Protein AF-A0A418EFZ5-F1 (afdb_monomer)

Nearest PDB structures (foldseek):
  1hlv-assembly1_A  TM=8.166E-01  e=4.236E-01  Homo sapiens

Radius of gyration: 14.94 Å; Cα contacts (8 Å, |Δi|>4): 16; chains: 1; bounding box: 30×33×38 Å

pLDDT: mean 78.29, std 21.35, range [39.09, 97.69]

Foldseek 3Di:
DDDPPPPPPPPPVVVPDPPPDDPDPDNVLVVVLVVVCVVCVVVVHDQDPVNSVVVSVVVVVVD

Mean predicted aligned error: 11.58 Å

Sequence (63 aa):
MLNSKVQFSIAHKATGKRYNLKPPQYPELNQMLSLWVNAANDNNVCVTGPMLKQKALQVAASL

Organism: Aphanomyces astaci (NCBI:txid112090)

Structure (mmCIF, N/CA/C/O backbone):
data_AF-A0A418EFZ5-F1
#
_entry.id   AF-A0A418EFZ5-F1
#
loop_
_atom_site.group_PDB
_atom_site.id
_atom_site.type_symbol
_atom_site.label_atom_id
_atom_site.label_alt_id
_atom_site.label_comp_id
_atom_site.label_asym_id
_atom_site.label_entity_id
_atom_site.label_seq_id
_atom_site.pdbx_PDB_ins_code
_atom_site.Cartn_x
_atom_site.Cartn_y
_atom_site.Cartn_z
_atom_site.occupancy
_atom_site.B_iso_or_equiv
_atom_site.auth_seq_id
_atom_site.auth_comp_id
_atom_site.auth_asym_id
_atom_site.auth_atom_id
_atom_site.pdbx_PDB_model_num
ATOM 1 N N . MET A 1 1 ? 10.649 -25.576 -18.107 1.00 39.28 1 MET A N 1
ATOM 2 C CA . MET A 1 1 ? 10.444 -25.468 -16.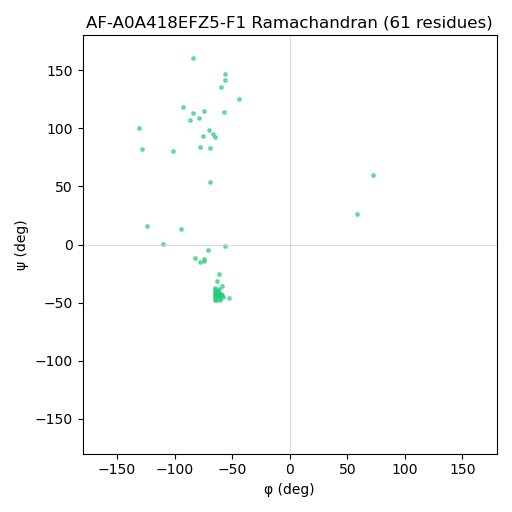648 1.00 39.28 1 MET A CA 1
ATOM 3 C C . MET A 1 1 ? 11.753 -25.024 -16.018 1.00 39.28 1 MET A C 1
ATOM 5 O O . MET A 1 1 ? 12.710 -25.781 -16.065 1.00 39.28 1 MET A O 1
ATOM 9 N N . LEU A 1 2 ? 11.817 -23.802 -15.494 1.00 39.09 2 LEU A N 1
ATOM 10 C CA . LEU A 1 2 ? 12.921 -23.339 -14.652 1.00 39.09 2 LEU A CA 1
ATOM 11 C C . LEU A 1 2 ? 12.294 -22.701 -13.414 1.00 39.09 2 LEU A C 1
ATOM 13 O O . LEU A 1 2 ? 11.773 -21.590 -13.457 1.00 39.09 2 LEU A O 1
ATOM 17 N N . ASN A 1 3 ? 12.286 -23.480 -12.332 1.00 45.53 3 ASN A N 1
ATOM 18 C CA . ASN A 1 3 ? 11.886 -23.053 -11.000 1.00 45.53 3 ASN A CA 1
ATOM 19 C C . ASN A 1 3 ? 12.908 -22.036 -10.487 1.00 45.53 3 ASN A C 1
ATOM 21 O O . ASN A 1 3 ? 13.919 -22.422 -9.908 1.00 45.53 3 ASN A O 1
ATOM 25 N N . SER A 1 4 ? 12.633 -20.747 -10.656 1.00 44.50 4 SER A N 1
ATOM 26 C CA . SER A 1 4 ? 13.306 -19.711 -9.877 1.00 44.50 4 SER A CA 1
ATOM 27 C C . SER A 1 4 ? 12.360 -19.268 -8.768 1.00 44.50 4 SER A C 1
ATOM 29 O O . SER A 1 4 ? 11.642 -18.278 -8.887 1.00 44.50 4 SER A O 1
ATOM 31 N N . LYS A 1 5 ? 12.310 -20.052 -7.682 1.00 47.66 5 LYS A N 1
ATOM 32 C CA . LYS A 1 5 ? 11.831 -19.533 -6.399 1.00 47.66 5 LYS A CA 1
ATOM 33 C C . LYS A 1 5 ? 12.847 -18.478 -5.977 1.00 47.66 5 LYS A C 1
ATOM 35 O O . LYS A 1 5 ? 13.855 -18.808 -5.356 1.00 47.66 5 LYS A O 1
ATOM 40 N N . VAL A 1 6 ? 12.595 -17.221 -6.330 1.00 47.38 6 VAL A N 1
AT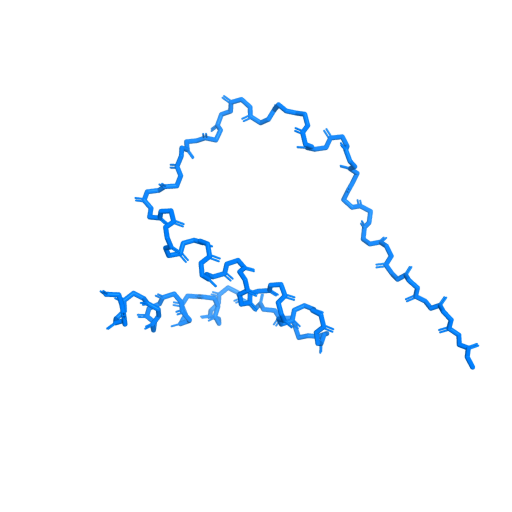OM 41 C CA . VAL A 1 6 ? 13.279 -16.082 -5.717 1.00 47.38 6 VAL A CA 1
ATOM 42 C C . VAL A 1 6 ? 12.766 -16.012 -4.284 1.00 47.38 6 VAL A C 1
ATOM 44 O O . VAL A 1 6 ? 11.787 -15.348 -3.958 1.00 47.38 6 VAL A O 1
ATOM 47 N N . GLN A 1 7 ? 13.377 -16.821 -3.427 1.00 46.19 7 GLN A N 1
ATOM 48 C CA . GLN A 1 7 ? 13.177 -16.771 -1.996 1.00 46.19 7 GLN A CA 1
ATOM 49 C C . GLN A 1 7 ? 13.836 -15.474 -1.533 1.00 46.19 7 GLN A C 1
ATOM 51 O O . GLN A 1 7 ? 15.056 -15.403 -1.407 1.00 46.19 7 GLN A O 1
ATOM 56 N N . PHE A 1 8 ? 13.041 -14.420 -1.346 1.00 49.66 8 PHE A N 1
ATOM 57 C CA . PHE A 1 8 ? 13.536 -13.202 -0.721 1.00 49.66 8 PHE A CA 1
ATOM 58 C C . PHE A 1 8 ? 14.092 -13.578 0.651 1.00 49.66 8 PHE A C 1
ATOM 60 O O . PHE A 1 8 ? 13.360 -14.013 1.540 1.00 49.66 8 PHE A O 1
ATOM 67 N N . SER A 1 9 ? 15.404 -13.429 0.808 1.00 45.75 9 SER A N 1
ATOM 68 C CA . SER A 1 9 ? 16.148 -13.643 2.045 1.00 45.75 9 SER A CA 1
ATOM 69 C C . SER A 1 9 ? 15.821 -12.562 3.077 1.00 45.75 9 SER A C 1
ATOM 71 O O . SER A 1 9 ? 16.718 -11.915 3.612 1.00 45.75 9 SER A O 1
ATOM 73 N N . ILE A 1 10 ? 14.545 -12.333 3.393 1.00 46.53 10 ILE A N 1
ATOM 74 C CA . ILE A 1 10 ? 14.209 -11.694 4.660 1.00 46.53 10 ILE A CA 1
ATOM 75 C C . ILE A 1 10 ? 14.407 -12.786 5.695 1.00 46.53 10 ILE A C 1
ATOM 77 O O . ILE A 1 10 ? 13.547 -13.640 5.902 1.00 46.53 10 ILE A O 1
ATOM 81 N N . ALA A 1 11 ? 15.609 -12.813 6.268 1.00 44.00 11 ALA A N 1
ATOM 82 C CA . ALA A 1 11 ? 15.976 -13.771 7.288 1.00 44.00 11 ALA A CA 1
ATOM 83 C C . ALA A 1 11 ? 14.836 -13.897 8.307 1.00 44.00 11 ALA A C 1
ATOM 85 O O . ALA A 1 11 ? 14.435 -12.918 8.942 1.00 44.00 11 ALA A O 1
ATOM 86 N N . HIS A 1 12 ? 14.379 -15.132 8.516 1.00 50.66 12 HIS A N 1
ATOM 87 C CA . HIS A 1 12 ? 13.391 -15.526 9.526 1.00 50.66 12 HIS A CA 1
ATOM 88 C C . HIS A 1 12 ? 13.807 -15.129 10.965 1.00 50.66 12 HIS A C 1
ATOM 90 O O . HIS A 1 12 ? 13.073 -15.346 11.918 1.00 50.66 12 HIS A O 1
ATOM 96 N N . LYS A 1 13 ? 14.987 -14.518 11.143 1.00 42.56 13 LYS A N 1
ATOM 97 C CA . LYS A 1 13 ? 15.454 -13.891 12.384 1.00 42.56 13 LYS A CA 1
ATOM 98 C C . LYS A 1 13 ? 14.785 -12.542 12.691 1.00 42.56 13 LYS A C 1
ATOM 100 O O . LYS A 1 13 ? 14.878 -12.092 13.826 1.00 42.56 13 LYS A O 1
ATOM 105 N N . ALA A 1 14 ? 14.086 -11.910 11.743 1.00 49.78 14 ALA A N 1
ATOM 106 C CA . ALA A 1 14 ? 13.375 -10.646 11.987 1.00 49.78 14 ALA A CA 1
ATOM 107 C C . ALA A 1 14 ? 11.988 -10.816 12.643 1.00 49.78 14 ALA A C 1
ATOM 109 O O . ALA A 1 14 ? 11.404 -9.829 13.090 1.00 49.78 14 ALA A O 1
ATOM 110 N N . THR A 1 15 ? 11.457 -12.043 12.720 1.00 50.97 15 THR A N 1
ATOM 111 C CA . THR A 1 15 ? 10.185 -12.345 13.408 1.00 50.97 15 THR A CA 1
ATOM 112 C C . THR A 1 15 ? 10.337 -12.409 14.926 1.00 50.97 15 THR A C 1
ATOM 114 O O . THR A 1 15 ? 9.351 -12.347 15.655 1.00 50.97 15 THR A O 1
ATOM 117 N N . GLY A 1 16 ? 11.570 -12.497 15.425 1.00 53.34 16 GLY A N 1
ATOM 118 C CA . GLY A 1 16 ? 11.864 -12.390 16.842 1.00 53.34 16 GLY A CA 1
ATOM 119 C C . GLY A 1 16 ? 12.056 -10.931 17.228 1.00 53.34 16 GLY A C 1
ATOM 120 O O . GLY A 1 16 ? 13.114 -10.366 16.978 1.00 53.34 16 GLY A O 1
ATOM 121 N N . LYS A 1 17 ? 11.072 -10.364 17.931 1.00 53.19 17 LYS A N 1
ATOM 122 C CA . LYS A 1 17 ? 11.304 -9.281 18.897 1.00 53.19 17 LYS A CA 1
ATOM 123 C C . LYS A 1 17 ? 11.648 -7.896 18.315 1.00 53.19 17 LYS A C 1
ATOM 125 O O . LYS A 1 17 ? 12.653 -7.280 18.665 1.00 53.19 17 LYS A O 1
ATOM 130 N N . ARG A 1 18 ? 10.749 -7.321 17.510 1.00 54.16 18 ARG A N 1
ATOM 131 C CA . ARG A 1 18 ? 10.719 -5.859 17.323 1.00 54.16 18 ARG A CA 1
ATOM 132 C C . ARG A 1 18 ? 10.042 -5.200 18.531 1.00 54.16 18 ARG A C 1
ATOM 134 O O . ARG A 1 18 ? 8.851 -4.922 18.506 1.00 54.16 18 ARG A O 1
ATOM 141 N N . TYR A 1 19 ? 10.808 -4.974 19.593 1.00 54.12 19 TYR A N 1
ATOM 142 C CA . TYR A 1 19 ? 10.305 -4.492 20.887 1.00 54.12 19 TYR A CA 1
ATOM 143 C C . TYR A 1 19 ? 9.831 -3.027 20.926 1.00 54.12 19 TYR A C 1
ATOM 145 O O . TYR A 1 19 ? 9.278 -2.610 21.933 1.00 54.12 19 TYR A O 1
ATOM 153 N N . ASN A 1 20 ? 9.991 -2.267 19.836 1.00 58.88 20 ASN A N 1
ATOM 154 C CA . ASN A 1 20 ? 9.669 -0.832 19.781 1.00 58.88 20 ASN A CA 1
ATOM 155 C C . ASN A 1 20 ? 8.673 -0.456 18.671 1.00 58.88 20 ASN A C 1
ATOM 157 O O . AS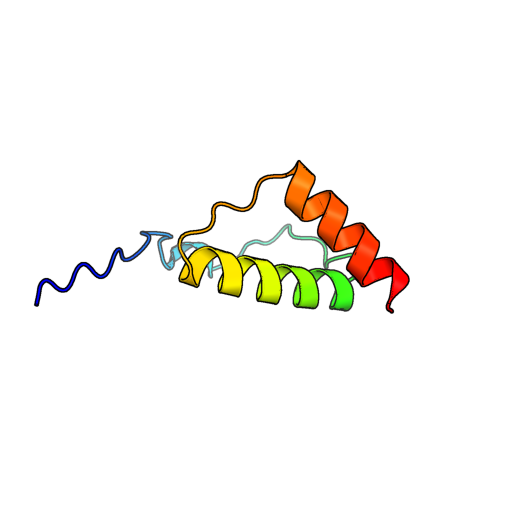N A 1 20 ? 8.560 0.718 18.315 1.00 58.88 20 ASN A O 1
ATOM 161 N N . LEU A 1 21 ? 7.959 -1.421 18.085 1.00 67.19 21 LEU A N 1
ATOM 162 C CA . LEU A 1 21 ? 6.892 -1.082 17.147 1.00 67.19 21 LEU A CA 1
ATOM 163 C C . LEU A 1 21 ? 5.657 -0.660 17.935 1.00 67.19 21 LEU A C 1
ATOM 165 O O . LEU A 1 21 ? 4.990 -1.491 18.548 1.00 67.19 21 LEU A O 1
ATOM 169 N N . LYS A 1 22 ? 5.346 0.640 17.900 1.00 77.12 22 LYS A N 1
ATOM 170 C CA . LYS A 1 22 ? 4.012 1.099 18.286 1.00 77.12 22 LYS A CA 1
ATOM 171 C C . LYS A 1 22 ? 2.981 0.368 17.419 1.00 77.12 22 LYS A C 1
ATOM 173 O O . LYS A 1 22 ? 3.244 0.169 16.227 1.00 77.12 22 LYS A O 1
ATOM 178 N N . PRO A 1 23 ? 1.830 -0.027 17.988 1.00 79.38 23 PRO A N 1
ATOM 179 C CA . PRO A 1 23 ? 0.756 -0.575 17.181 1.00 79.38 23 PRO A CA 1
ATOM 180 C C . PRO A 1 23 ? 0.379 0.431 16.083 1.00 79.38 23 PRO A C 1
ATOM 182 O O . PRO A 1 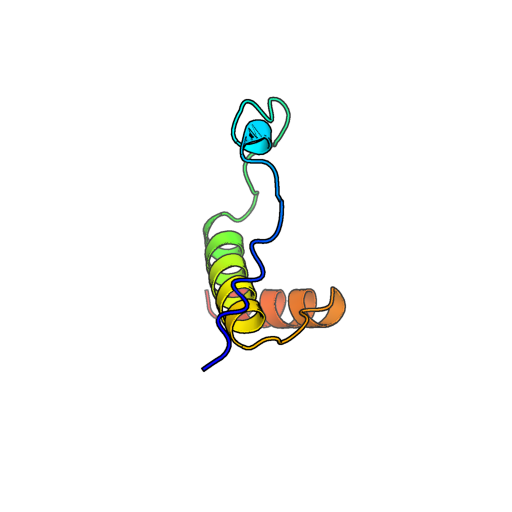23 ? 0.493 1.646 16.291 1.00 79.38 23 PRO A O 1
ATOM 185 N N . PRO A 1 24 ? -0.029 -0.054 14.901 1.00 84.31 24 PRO A N 1
ATOM 186 C CA . PRO A 1 24 ? -0.462 0.825 13.831 1.00 84.31 24 PRO A CA 1
ATOM 187 C C . PRO A 1 24 ? -1.650 1.667 14.299 1.00 84.31 24 PRO A C 1
ATOM 189 O O . PRO A 1 24 ? -2.585 1.141 14.895 1.00 84.31 24 PRO A O 1
ATOM 192 N N . GLN A 1 25 ? -1.623 2.967 14.000 1.00 89.62 25 GLN A N 1
ATOM 193 C CA . GLN A 1 25 ? -2.720 3.876 14.346 1.00 89.62 25 GLN A CA 1
ATOM 194 C C . GLN A 1 25 ? -4.030 3.499 13.632 1.00 89.62 25 GLN A C 1
ATOM 196 O O . GLN A 1 25 ? -5.103 3.685 14.193 1.00 89.62 25 GLN A O 1
ATOM 201 N N . TYR A 1 26 ? -3.927 2.928 12.426 1.00 92.00 26 TYR A N 1
ATOM 202 C CA . TYR A 1 26 ? -5.053 2.472 11.608 1.00 92.00 26 TYR A CA 1
ATOM 203 C C . TYR A 1 26 ? -4.819 1.014 11.171 1.00 92.00 26 TYR A C 1
ATOM 205 O O . TYR A 1 26 ? -4.280 0.773 10.086 1.00 92.00 26 TYR A O 1
ATOM 213 N N . PRO A 1 27 ? -5.134 0.024 12.029 1.00 90.19 27 PRO A N 1
ATOM 214 C CA . PRO A 1 27 ? -4.815 -1.382 11.774 1.00 90.19 27 PRO A CA 1
ATOM 215 C C . PRO A 1 27 ? -5.518 -1.941 10.531 1.00 90.19 27 PRO A C 1
ATOM 217 O O . PRO A 1 27 ? -4.867 -2.605 9.727 1.00 90.19 27 PRO A O 1
ATOM 220 N N . GLU A 1 28 ? -6.799 -1.626 10.333 1.00 92.25 28 GLU A N 1
ATOM 221 C CA . GLU A 1 28 ? -7.595 -2.117 9.196 1.00 92.25 28 GLU A CA 1
ATOM 222 C C . GLU A 1 28 ? -7.072 -1.581 7.859 1.00 92.25 28 GLU A C 1
ATOM 224 O O . GLU A 1 28 ? -6.800 -2.349 6.935 1.00 92.25 28 GLU A O 1
ATOM 229 N N . LEU A 1 29 ? -6.813 -0.272 7.785 1.00 93.62 29 LEU A N 1
ATOM 230 C CA . LEU A 1 29 ? -6.211 0.359 6.610 1.00 93.62 29 LEU A CA 1
ATOM 231 C C . LEU A 1 29 ? -4.852 -0.271 6.277 1.00 93.62 29 LEU A C 1
ATOM 233 O O . LEU A 1 29 ? -4.580 -0.601 5.121 1.00 93.62 29 LEU A O 1
ATOM 237 N N . ASN A 1 30 ? -4.007 -0.488 7.289 1.00 92.31 30 ASN A N 1
ATOM 238 C CA . ASN A 1 30 ? -2.704 -1.118 7.096 1.00 92.31 30 ASN A CA 1
ATOM 239 C C . ASN A 1 30 ? -2.825 -2.570 6.617 1.00 92.31 30 ASN A C 1
ATOM 241 O O . ASN A 1 30 ? -2.036 -2.997 5.773 1.00 92.31 30 ASN A O 1
ATOM 245 N N . GLN A 1 31 ? -3.812 -3.319 7.113 1.00 92.44 31 GLN A N 1
ATOM 246 C CA . GLN A 1 31 ? -4.081 -4.681 6.664 1.00 92.44 31 GLN A CA 1
ATOM 247 C C . GLN A 1 31 ? -4.498 -4.705 5.188 1.00 92.44 31 GLN A C 1
ATOM 249 O O . GLN A 1 31 ? -3.922 -5.462 4.405 1.00 92.44 31 GLN A O 1
ATOM 254 N N . MET A 1 32 ? -5.432 -3.842 4.780 1.00 93.50 32 MET A N 1
ATOM 255 C CA . MET A 1 32 ? -5.885 -3.751 3.386 1.00 93.50 32 MET A CA 1
ATOM 256 C C . MET A 1 32 ? -4.747 -3.358 2.437 1.00 93.50 32 MET A C 1
ATOM 258 O O . MET A 1 32 ? -4.594 -3.953 1.368 1.00 93.50 32 MET A O 1
ATOM 262 N N . LEU A 1 33 ? -3.905 -2.398 2.835 1.00 95.31 33 LEU A N 1
ATOM 263 C CA . LEU A 1 33 ? -2.729 -2.014 2.055 1.00 95.31 33 LEU A CA 1
ATOM 264 C C . LEU A 1 33 ? -1.701 -3.137 1.964 1.00 95.31 33 LEU A C 1
ATOM 266 O O . LEU A 1 33 ? -1.154 -3.361 0.887 1.00 95.31 33 LEU A O 1
ATOM 270 N N . SER A 1 34 ? -1.458 -3.865 3.055 1.00 93.50 34 SER A N 1
ATOM 271 C CA . SER A 1 34 ? -0.531 -4.996 3.039 1.00 93.50 34 SER A CA 1
ATOM 272 C C . SER A 1 34 ? -0.992 -6.092 2.081 1.00 93.50 34 SER A C 1
ATOM 274 O O . SER A 1 34 ? -0.163 -6.627 1.350 1.00 93.50 34 SER A O 1
ATOM 276 N N . LEU A 1 35 ? -2.290 -6.412 2.050 1.00 95.06 35 LEU A N 1
ATOM 277 C CA . LEU A 1 35 ? -2.842 -7.390 1.108 1.00 95.06 35 LEU A CA 1
ATOM 278 C C . LEU A 1 35 ? -2.647 -6.940 -0.343 1.00 95.06 35 LEU A C 1
ATOM 280 O O . LEU A 1 35 ? -2.219 -7.729 -1.183 1.00 95.06 35 LEU A O 1
ATOM 284 N N . TRP A 1 36 ? -2.904 -5.663 -0.626 1.00 96.12 36 TRP A N 1
ATOM 285 C CA . TRP A 1 36 ? -2.717 -5.104 -1.962 1.00 96.12 36 TRP A CA 1
ATOM 286 C C . TRP A 1 36 ? -1.245 -5.101 -2.403 1.00 96.12 36 TRP A C 1
ATOM 288 O O . TRP A 1 36 ? -0.953 -5.481 -3.535 1.00 96.12 36 TRP A O 1
ATOM 298 N N . VAL A 1 37 ? -0.315 -4.731 -1.514 1.00 95.38 37 VAL A N 1
ATOM 299 C CA . VAL A 1 37 ? 1.131 -4.767 -1.799 1.00 95.38 37 VAL A CA 1
ATOM 300 C C . VAL A 1 37 ? 1.603 -6.194 -2.059 1.00 95.38 37 VAL A C 1
ATOM 302 O O . VAL A 1 37 ? 2.345 -6.417 -3.011 1.00 95.38 37 VAL A O 1
ATOM 305 N N . ASN A 1 38 ? 1.154 -7.163 -1.259 1.00 93.69 38 ASN A N 1
ATOM 306 C CA . ASN A 1 38 ? 1.509 -8.567 -1.461 1.00 93.69 38 ASN A CA 1
ATOM 307 C C . ASN A 1 38 ? 1.024 -9.065 -2.830 1.00 93.69 38 ASN A C 1
ATOM 309 O O . ASN A 1 38 ? 1.822 -9.591 -3.597 1.00 93.69 38 ASN A O 1
ATOM 313 N N . ALA A 1 39 ? -0.234 -8.786 -3.187 1.00 94.81 39 ALA A N 1
ATOM 314 C CA . ALA A 1 39 ? -0.773 -9.148 -4.495 1.00 94.81 39 ALA A CA 1
ATOM 315 C C . ALA A 1 39 ? -0.017 -8.475 -5.658 1.00 94.81 39 ALA A C 1
ATOM 317 O O . ALA A 1 39 ? 0.208 -9.098 -6.694 1.00 94.81 39 ALA A O 1
ATOM 318 N N . ALA A 1 40 ? 0.400 -7.213 -5.509 1.00 94.31 40 ALA A N 1
ATOM 319 C CA . ALA A 1 40 ? 1.203 -6.521 -6.517 1.00 94.31 40 ALA A CA 1
ATOM 320 C C . ALA A 1 40 ? 2.588 -7.172 -6.684 1.00 94.31 40 ALA A C 1
ATOM 322 O O . ALA A 1 40 ? 3.016 -7.438 -7.809 1.00 94.31 40 ALA A O 1
ATOM 323 N N . ASN A 1 41 ? 3.246 -7.500 -5.570 1.00 91.50 41 ASN A N 1
ATOM 324 C CA . ASN A 1 41 ? 4.544 -8.169 -5.567 1.00 91.50 41 ASN A CA 1
ATOM 325 C C . ASN A 1 41 ? 4.475 -9.565 -6.209 1.00 91.50 41 ASN A C 1
ATOM 327 O O . ASN A 1 41 ? 5.361 -9.907 -6.990 1.00 91.50 41 ASN A O 1
ATOM 331 N N . ASP A 1 42 ? 3.407 -10.330 -5.958 1.00 95.19 42 ASP A N 1
ATOM 332 C CA . ASP A 1 42 ? 3.174 -11.644 -6.583 1.00 95.19 42 ASP A CA 1
ATOM 333 C C . ASP A 1 42 ? 3.039 -11.548 -8.115 1.00 95.19 42 ASP A C 1
ATOM 335 O O . ASP A 1 42 ? 3.353 -12.491 -8.840 1.00 95.19 42 ASP A O 1
ATOM 339 N N . ASN A 1 43 ? 2.630 -10.381 -8.622 1.00 94.44 43 ASN A N 1
ATOM 340 C CA . ASN A 1 43 ? 2.546 -10.071 -10.050 1.00 94.44 43 ASN A CA 1
ATOM 341 C C . ASN A 1 43 ? 3.801 -9.356 -10.589 1.00 94.44 43 ASN A C 1
ATOM 343 O O . ASN A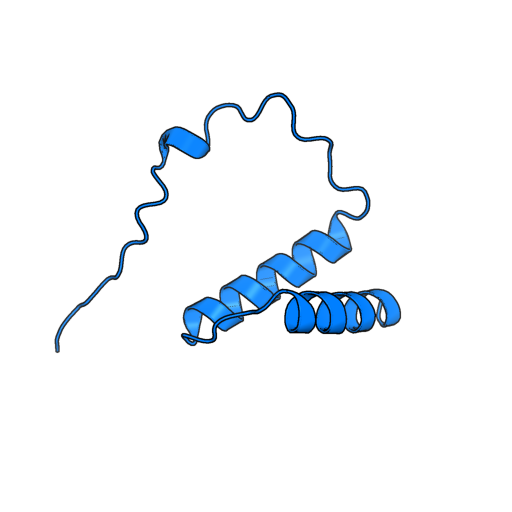 1 43 ? 3.780 -8.833 -11.702 1.00 94.44 43 ASN A O 1
ATOM 347 N N . ASN A 1 44 ? 4.903 -9.340 -9.830 1.00 93.94 44 ASN A N 1
ATOM 348 C CA . ASN A 1 44 ? 6.157 -8.653 -10.167 1.00 93.94 44 ASN A CA 1
ATOM 349 C C . ASN A 1 44 ? 5.990 -7.137 -10.391 1.00 93.94 44 ASN A C 1
ATOM 351 O O . ASN A 1 44 ? 6.774 -6.512 -11.107 1.00 93.94 44 ASN A O 1
ATOM 355 N N . VAL A 1 45 ? 4.975 -6.530 -9.771 1.00 93.00 45 VAL A N 1
ATOM 356 C CA . VAL A 1 45 ? 4.741 -5.086 -9.816 1.00 93.00 45 VAL A CA 1
ATOM 357 C C . VAL A 1 45 ? 5.429 -4.435 -8.623 1.00 93.00 45 VAL A C 1
ATOM 359 O O . VAL A 1 45 ? 5.078 -4.681 -7.472 1.00 93.00 45 VAL A O 1
ATOM 362 N N . CYS A 1 46 ? 6.389 -3.553 -8.894 1.00 92.25 46 CYS A N 1
ATOM 363 C CA . CYS A 1 46 ? 7.038 -2.760 -7.855 1.00 92.25 46 CYS A CA 1
ATOM 364 C C . CYS A 1 46 ? 6.102 -1.641 -7.371 1.00 92.25 46 CYS A C 1
ATOM 366 O O . CYS A 1 46 ? 5.779 -0.717 -8.121 1.00 92.25 46 CYS A O 1
ATOM 368 N N . VAL A 1 47 ? 5.682 -1.701 -6.105 1.00 94.12 47 VAL A N 1
ATOM 369 C CA . VAL A 1 47 ? 4.869 -0.646 -5.487 1.00 94.12 47 VAL A C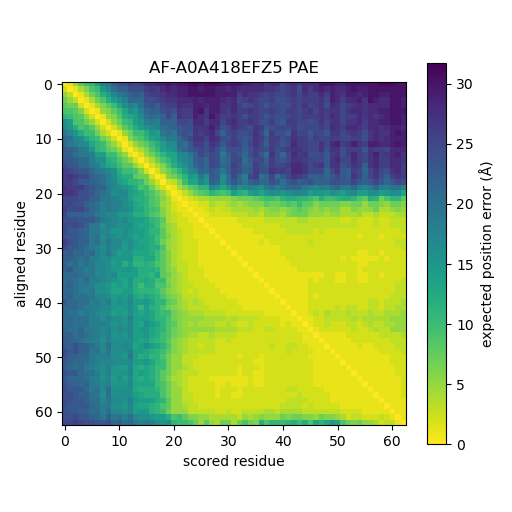A 1
ATOM 370 C C . VAL A 1 47 ? 5.770 0.467 -4.962 1.00 94.12 47 VAL A C 1
ATOM 372 O O . VAL A 1 47 ? 6.513 0.294 -3.998 1.00 94.12 47 VAL A O 1
ATOM 375 N N . THR A 1 48 ? 5.671 1.646 -5.573 1.00 95.50 48 THR A N 1
ATOM 376 C CA . THR A 1 48 ? 6.402 2.837 -5.120 1.00 95.50 48 THR A CA 1
ATOM 377 C C . THR A 1 48 ? 5.671 3.564 -3.986 1.00 95.50 48 THR A C 1
ATOM 379 O O . THR A 1 48 ? 4.458 3.428 -3.811 1.00 95.50 48 THR A O 1
ATOM 382 N N . GLY A 1 49 ? 6.394 4.400 -3.232 1.00 95.00 49 GLY A N 1
ATOM 383 C CA . GLY A 1 49 ? 5.812 5.234 -2.171 1.00 95.00 49 GLY A CA 1
ATOM 384 C C . GLY A 1 49 ? 4.621 6.098 -2.629 1.00 95.00 49 GLY A C 1
ATOM 385 O O . GLY A 1 49 ? 3.588 6.085 -1.955 1.00 95.00 49 GLY A O 1
ATOM 386 N N . PRO A 1 50 ? 4.697 6.805 -3.777 1.00 97.69 50 PRO A N 1
ATOM 387 C CA . PRO A 1 50 ? 3.560 7.550 -4.321 1.00 97.69 50 PRO A CA 1
ATOM 388 C C . PRO A 1 50 ? 2.337 6.678 -4.641 1.00 97.69 50 PRO A C 1
ATOM 390 O O . PRO A 1 50 ? 1.221 7.054 -4.284 1.00 97.69 50 PRO A O 1
ATOM 393 N N . MET A 1 51 ? 2.533 5.496 -5.240 1.00 97.31 51 MET A N 1
ATOM 394 C CA . MET A 1 51 ? 1.438 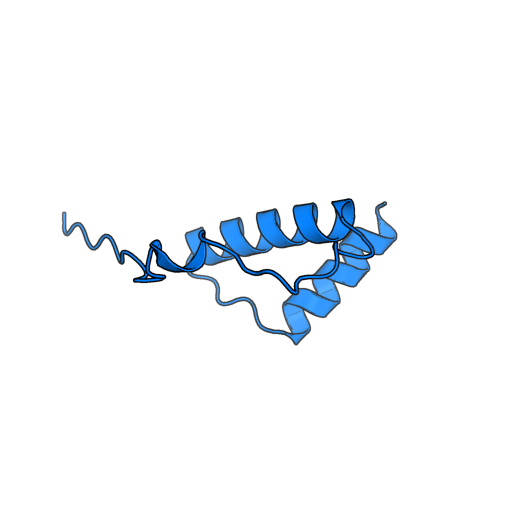4.555 -5.527 1.00 97.31 51 MET A CA 1
ATOM 395 C C . MET A 1 51 ? 0.776 4.060 -4.240 1.00 97.31 51 MET A C 1
ATOM 397 O O . MET A 1 51 ? -0.450 4.027 -4.145 1.00 97.31 51 MET A O 1
A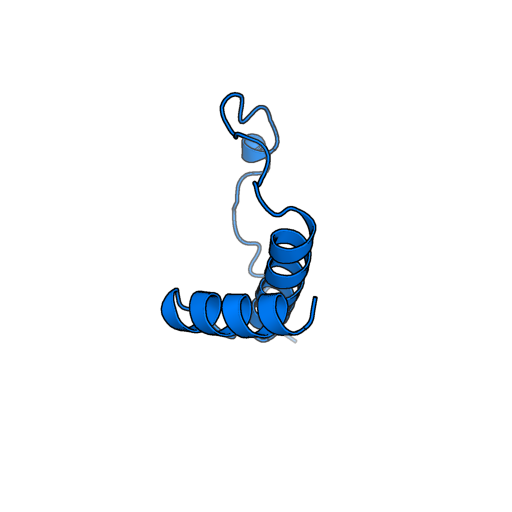TOM 401 N N . LEU A 1 52 ? 1.584 3.727 -3.230 1.00 96.75 52 LEU A N 1
ATOM 402 C CA . LEU A 1 52 ? 1.095 3.304 -1.922 1.00 96.75 52 LEU A CA 1
ATOM 403 C C . LEU A 1 52 ? 0.278 4.410 -1.247 1.00 96.75 52 LEU A C 1
ATOM 405 O O . LEU A 1 52 ? -0.808 4.142 -0.742 1.00 96.75 52 LEU A O 1
ATOM 409 N N . LYS A 1 53 ? 0.755 5.661 -1.293 1.00 96.62 53 LYS A N 1
ATOM 410 C CA . LYS A 1 53 ? 0.026 6.822 -0.763 1.00 96.62 53 LYS A CA 1
ATOM 411 C C . LYS A 1 53 ? -1.314 7.016 -1.474 1.00 96.62 53 LYS A C 1
ATOM 413 O O . LYS A 1 53 ? -2.328 7.214 -0.812 1.00 96.62 53 LYS A O 1
ATOM 418 N N . GLN A 1 54 ? -1.333 6.942 -2.804 1.00 97.50 54 GLN A N 1
ATOM 419 C CA . GLN A 1 54 ? -2.567 7.075 -3.577 1.00 97.50 54 GLN A CA 1
ATOM 420 C C . GLN A 1 54 ? -3.560 5.958 -3.241 1.00 97.50 54 GLN A C 1
ATOM 422 O O . GLN A 1 54 ? -4.739 6.234 -3.017 1.00 97.50 54 GLN A O 1
ATOM 427 N N . LYS A 1 55 ? -3.091 4.708 -3.138 1.00 97.00 55 LYS A N 1
ATOM 428 C CA . LYS A 1 55 ? -3.948 3.586 -2.750 1.00 97.00 55 LYS A CA 1
ATOM 429 C C . LYS A 1 55 ? -4.465 3.726 -1.318 1.00 97.00 55 LYS A C 1
ATOM 431 O O . LYS A 1 55 ? -5.632 3.436 -1.080 1.00 97.00 55 LYS A O 1
ATOM 436 N N . ALA A 1 56 ? -3.639 4.212 -0.390 1.00 96.31 56 ALA A N 1
ATOM 437 C CA . ALA A 1 56 ? -4.036 4.470 0.995 1.00 96.31 56 ALA A CA 1
ATOM 438 C C . ALA A 1 56 ? -5.197 5.461 1.079 1.00 96.31 56 ALA A C 1
ATOM 440 O O . ALA A 1 56 ? -6.154 5.208 1.801 1.00 96.31 56 ALA A O 1
ATOM 441 N N . LEU A 1 57 ? -5.149 6.541 0.294 1.00 97.19 57 LEU A N 1
ATOM 442 C CA . LEU A 1 57 ? -6.239 7.515 0.219 1.00 97.19 57 LEU A CA 1
ATOM 443 C C . LEU A 1 57 ? -7.526 6.902 -0.349 1.00 97.19 57 LEU A C 1
ATOM 445 O O . LEU A 1 57 ? -8.603 7.161 0.173 1.00 97.19 57 LEU A O 1
ATOM 449 N N . GLN A 1 58 ? -7.424 6.062 -1.383 1.00 96.75 58 GLN A N 1
ATOM 450 C CA . GLN A 1 58 ? -8.589 5.377 -1.960 1.00 96.75 58 GLN A CA 1
ATOM 451 C C . GLN A 1 58 ? -9.239 4.400 -0.974 1.00 96.75 58 GLN A C 1
ATOM 453 O O . GLN A 1 58 ? -10.462 4.352 -0.872 1.00 96.75 58 GLN A O 1
ATOM 458 N N . VAL A 1 59 ? -8.424 3.625 -0.253 1.00 94.88 59 VAL A N 1
ATOM 459 C CA . VAL A 1 59 ? -8.906 2.697 0.777 1.00 94.88 59 VAL A CA 1
ATOM 460 C C . VAL A 1 59 ? -9.547 3.472 1.925 1.00 94.88 59 VAL A C 1
ATOM 462 O O . VAL A 1 59 ? -10.658 3.142 2.309 1.00 94.88 59 VAL A O 1
ATOM 465 N N . ALA A 1 60 ? -8.901 4.538 2.406 1.00 93.81 60 ALA A N 1
ATOM 466 C CA . ALA A 1 60 ? -9.444 5.396 3.457 1.00 93.81 60 ALA A CA 1
ATOM 467 C C . ALA A 1 60 ? -10.793 6.028 3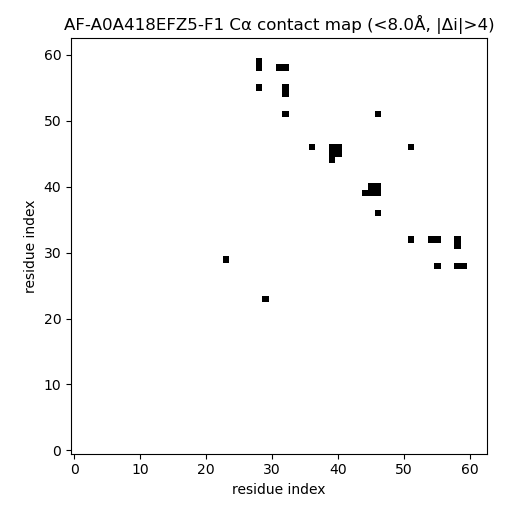.085 1.00 93.81 60 ALA A C 1
ATOM 469 O O . ALA A 1 60 ? -11.643 6.173 3.947 1.00 93.81 60 ALA A O 1
ATOM 470 N N . ALA A 1 61 ? -10.996 6.392 1.815 1.00 94.12 61 ALA A N 1
ATOM 471 C CA . ALA A 1 61 ? -12.264 6.947 1.341 1.00 94.12 61 ALA A CA 1
ATOM 472 C C . ALA A 1 61 ? -13.388 5.903 1.190 1.00 94.12 61 ALA A C 1
ATOM 474 O O . ALA A 1 61 ? -14.531 6.283 0.960 1.00 94.12 61 ALA A O 1
ATOM 475 N N . SER A 1 62 ? -13.057 4.609 1.251 1.00 86.94 62 SER A N 1
ATOM 476 C CA . SER A 1 62 ? -13.999 3.492 1.072 1.00 86.94 62 SER A CA 1
ATOM 477 C C . SER A 1 62 ? -14.272 2.718 2.369 1.00 86.94 62 SER A C 1
ATOM 479 O O . SER A 1 62 ? -14.992 1.720 2.328 1.00 86.94 62 SER A O 1
ATOM 481 N N . LEU A 1 63 ? -13.647 3.137 3.472 1.00 78.94 63 LEU A N 1
ATOM 482 C CA . LEU A 1 63 ? -13.906 2.681 4.838 1.00 78.94 63 LEU A CA 1
ATOM 483 C C . LEU A 1 63 ? -14.999 3.555 5.458 1.00 78.94 63 LEU A C 1
ATOM 485 O O . LEU A 1 63 ? -15.852 2.985 6.169 1.00 78.94 63 LEU A O 1
#

Solvent-accessible surface area (backbone atoms only — not comparable to full-atom values): 4215 Å² total; per-residue (Å²): 141,80,90,74,80,80,70,75,81,71,58,80,70,68,78,64,76,74,88,79,70,74,77,67,94,53,56,67,62,51,50,56,48,50,54,51,52,52,57,34,48,78,70,75,42,87,81,46,72,69,57,50,53,54,50,49,54,55,52,64,75,73,109

Secondary structure (DSSP, 8-state):
-----------GGGGS--TT-PPPSSHHHHHHHHHHHHHHHHTT----HHHHHHHHHHHHTT-

InterPro domains:
  IPR006600 HTH CenpB-type DNA-binding domain [PF03221] (26-60)
  IPR009057 Homedomain-like superfamily [SSF46689] (20-61)